Protein AF-A0A1V9HLE1-F1 (afdb_monomer)

Sequence (91 aa):
MTNFTIDD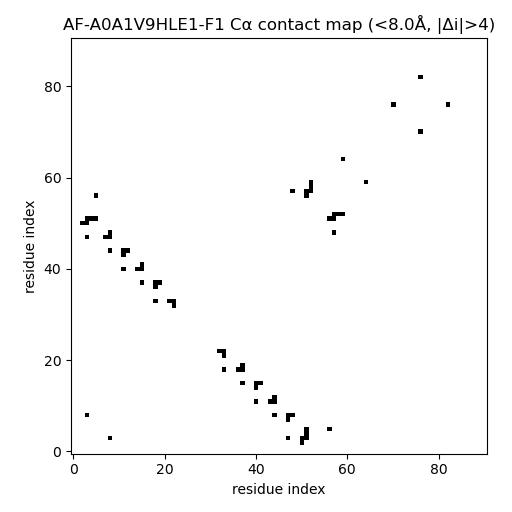HNQALQALTLLEARWENYDGNNPNKYWADIEAARAKLAVITKALKSSGLLPRTPEEERDALLDSTFPDARSKEIVREGLNNDA

pLDDT: mean 86.4, std 12.58, range [42.44, 97.25]

Organism: NCBI:txid1437878

Solvent-accessible surface area (backbone atoms only — not comparable to full-atom values): 5689 Å² total; per-residue (Å²): 131,87,85,71,50,73,64,57,45,52,51,33,49,51,53,34,53,53,45,50,52,52,52,74,70,55,87,70,97,54,96,58,78,52,50,66,61,42,53,52,32,50,54,52,35,52,54,42,52,52,52,31,35,73,72,65,78,33,86,67,54,75,67,56,48,52,50,52,49,50,48,70,75,42,74,82,67,53,93,92,61,85,84,76,86,75,78,88,76,79,131

Radius of gyration: 19.97 Å; Cα contacts (8 Å, |Δi|>4): 36; chains: 1; bounding box: 51×29×59 Å

Secondary structure (DSSP, 8-state):
-----HHHHHHHHHHHHHHHHHHHT--SS-TTTTHHHHHHHHHHHHHHHHHHHHTTSSPPPHHHHHHHHHHHH-TTPPTT-----------

Nearest PDB structures (foldseek):
  5i6r-assembly1_A-2  TM=6.052E-01  e=8.550E+00  Homo sapiens

Structure (mmCIF, N/CA/C/O backbone):
data_AF-A0A1V9HLE1-F1
#
_entry.id   AF-A0A1V9HLE1-F1
#
loop_
_atom_site.group_PDB
_atom_site.id
_atom_site.typ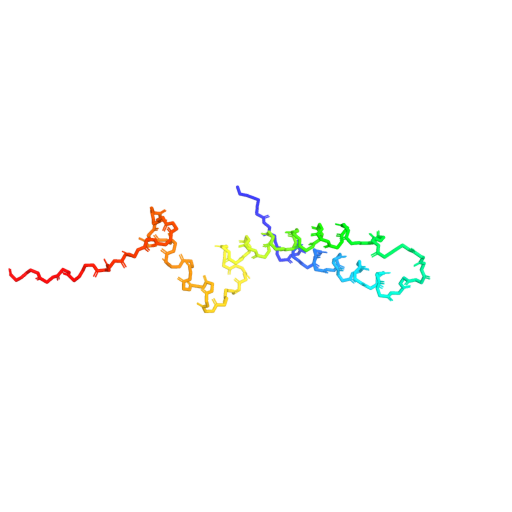e_symbol
_atom_site.label_atom_id
_atom_site.label_alt_id
_atom_site.label_comp_id
_atom_site.label_asym_id
_atom_site.label_entity_id
_atom_site.label_seq_id
_atom_site.pdbx_PDB_ins_code
_atom_site.Cartn_x
_atom_site.Cartn_y
_atom_site.Cartn_z
_atom_site.occupancy
_atom_site.B_iso_or_equiv
_atom_site.auth_seq_id
_atom_site.auth_comp_id
_atom_site.auth_asym_id
_atom_site.auth_atom_id
_atom_site.pdbx_PDB_model_num
ATOM 1 N N . MET A 1 1 ? -10.342 -14.923 5.762 1.00 50.88 1 MET A N 1
ATOM 2 C CA . MET A 1 1 ? -9.360 -13.820 5.728 1.00 50.88 1 MET A CA 1
ATOM 3 C C . MET A 1 1 ? -8.003 -14.428 5.444 1.00 50.88 1 MET A C 1
ATOM 5 O O . MET A 1 1 ? -7.653 -15.403 6.094 1.00 50.88 1 MET A O 1
ATOM 9 N N . THR A 1 2 ? -7.291 -13.938 4.434 1.00 61.44 2 THR A N 1
ATOM 10 C CA . THR A 1 2 ? -5.892 -14.315 4.205 1.00 61.44 2 THR A CA 1
ATOM 11 C C . THR A 1 2 ? -5.046 -13.677 5.302 1.00 61.44 2 THR A C 1
ATOM 13 O O . THR A 1 2 ? -4.959 -12.452 5.368 1.00 61.44 2 THR A O 1
ATOM 16 N N . ASN A 1 3 ? -4.471 -14.493 6.185 1.00 82.44 3 ASN A N 1
ATOM 17 C CA . ASN A 1 3 ? -3.514 -14.018 7.179 1.00 82.44 3 ASN A CA 1
ATOM 18 C C . ASN A 1 3 ? -2.200 -13.715 6.463 1.00 82.44 3 ASN A C 1
ATOM 20 O O . ASN A 1 3 ? -1.455 -14.633 6.133 1.00 82.44 3 ASN A O 1
ATOM 24 N N . PHE A 1 4 ? -1.952 -12.438 6.196 1.00 90.44 4 PHE A N 1
ATOM 25 C CA . PHE A 1 4 ? -0.653 -11.979 5.726 1.00 90.44 4 PHE A CA 1
ATOM 26 C C . PHE A 1 4 ? 0.302 -11.795 6.901 1.00 90.44 4 PHE A C 1
ATOM 28 O O . PHE A 1 4 ? -0.113 -11.500 8.023 1.00 90.44 4 PHE A O 1
ATOM 35 N N . THR A 1 5 ? 1.5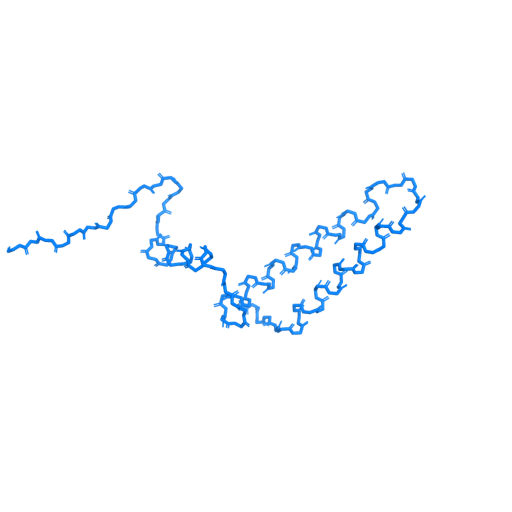88 -11.953 6.625 1.00 93.81 5 THR A N 1
ATOM 36 C CA . THR A 1 5 ? 2.678 -11.784 7.583 1.00 93.81 5 THR A CA 1
ATOM 37 C C . THR A 1 5 ? 3.495 -10.530 7.274 1.00 93.81 5 THR A C 1
ATOM 39 O O . THR A 1 5 ? 3.403 -9.947 6.192 1.00 93.81 5 THR A O 1
ATOM 42 N N . ILE A 1 6 ? 4.336 -10.113 8.224 1.00 93.00 6 ILE A N 1
ATOM 43 C CA . ILE A 1 6 ? 5.335 -9.059 7.981 1.00 93.00 6 ILE A CA 1
ATOM 44 C C . ILE A 1 6 ? 6.314 -9.476 6.871 1.00 93.00 6 ILE A C 1
ATOM 46 O O . ILE A 1 6 ? 6.770 -8.630 6.105 1.00 93.00 6 ILE A O 1
ATOM 50 N N . ASP A 1 7 ? 6.602 -10.772 6.740 1.00 94.56 7 ASP A N 1
ATOM 51 C CA . ASP A 1 7 ? 7.459 -11.279 5.670 1.00 94.56 7 ASP A CA 1
ATOM 52 C C . ASP A 1 7 ? 6.803 -11.106 4.292 1.00 94.56 7 ASP A C 1
ATOM 54 O O . ASP A 1 7 ? 7.433 -10.572 3.384 1.00 94.56 7 ASP A O 1
ATOM 58 N N . ASP A 1 8 ? 5.506 -11.410 4.160 1.00 93.31 8 ASP A N 1
ATOM 59 C CA . ASP A 1 8 ? 4.751 -11.162 2.920 1.00 93.31 8 ASP A CA 1
ATOM 60 C C . ASP A 1 8 ? 4.790 -9.682 2.510 1.00 93.31 8 ASP A C 1
ATOM 62 O O . ASP A 1 8 ? 4.909 -9.356 1.326 1.00 93.31 8 ASP A O 1
ATOM 66 N N . HIS A 1 9 ? 4.713 -8.775 3.489 1.00 94.50 9 HIS A N 1
ATOM 67 C CA . HIS A 1 9 ? 4.840 -7.338 3.255 1.00 94.50 9 HIS A CA 1
ATOM 68 C C . HIS A 1 9 ? 6.232 -6.965 2.747 1.00 94.50 9 HIS A C 1
ATOM 70 O O . HIS A 1 9 ? 6.356 -6.234 1.765 1.00 94.50 9 HIS A O 1
ATOM 76 N N . ASN A 1 10 ? 7.282 -7.495 3.376 1.00 94.88 10 ASN A N 1
ATOM 77 C CA . ASN A 1 10 ? 8.659 -7.242 2.964 1.00 94.88 10 ASN A CA 1
ATOM 78 C C . ASN A 1 10 ? 8.941 -7.792 1.562 1.00 94.88 10 ASN A C 1
ATOM 80 O O . ASN A 1 10 ? 9.548 -7.098 0.748 1.00 94.88 10 ASN A O 1
ATOM 84 N N . GLN A 1 11 ? 8.454 -8.994 1.246 1.00 96.06 11 GLN A N 1
ATOM 85 C CA . GLN A 1 11 ? 8.573 -9.578 -0.089 1.00 96.06 11 GLN A CA 1
ATOM 86 C C . GLN A 1 11 ? 7.835 -8.741 -1.144 1.00 96.06 11 GLN A C 1
ATOM 88 O O . GLN A 1 11 ? 8.367 -8.501 -2.229 1.00 96.06 11 GLN A O 1
ATOM 93 N N . ALA A 1 12 ? 6.623 -8.265 -0.839 1.00 94.38 12 ALA A N 1
ATOM 94 C CA . ALA A 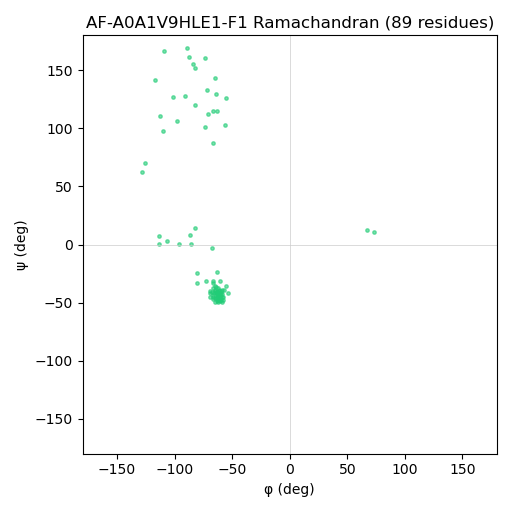1 12 ? 5.861 -7.408 -1.745 1.00 94.38 12 ALA A CA 1
ATOM 95 C C . ALA A 1 12 ? 6.551 -6.055 -1.981 1.00 94.38 12 ALA A C 1
ATOM 97 O O . ALA A 1 12 ? 6.606 -5.590 -3.120 1.00 94.38 12 ALA A O 1
ATOM 98 N N . LEU A 1 13 ? 7.124 -5.461 -0.931 1.00 95.75 13 LEU A N 1
ATOM 99 C CA . LEU A 1 13 ? 7.903 -4.230 -1.029 1.00 95.75 13 LEU A CA 1
ATOM 100 C C . LEU A 1 13 ? 9.151 -4.431 -1.900 1.00 95.75 13 LEU A C 1
ATOM 102 O O . LEU A 1 13 ? 9.373 -3.665 -2.832 1.00 95.75 13 LEU A O 1
ATOM 106 N N . GLN A 1 14 ? 9.921 -5.496 -1.657 1.00 97.25 14 GLN A N 1
ATOM 107 C CA . GLN A 1 14 ? 11.106 -5.826 -2.457 1.00 97.25 14 GLN A CA 1
ATOM 108 C C . GLN A 1 14 ? 10.765 -6.049 -3.935 1.00 97.25 14 GLN A C 1
ATOM 110 O O . GLN A 1 14 ? 11.490 -5.579 -4.813 1.00 97.25 14 GLN A O 1
ATOM 115 N N . ALA A 1 15 ? 9.658 -6.740 -4.223 1.00 95.00 15 ALA A N 1
ATOM 116 C CA . ALA A 1 15 ? 9.206 -6.971 -5.591 1.00 95.00 15 ALA A CA 1
ATOM 117 C C . ALA A 1 15 ? 8.864 -5.658 -6.314 1.00 95.00 15 ALA A C 1
ATOM 119 O O . ALA A 1 15 ? 9.266 -5.477 -7.465 1.00 95.00 15 ALA A O 1
ATOM 120 N N . LEU A 1 16 ? 8.171 -4.734 -5.635 1.00 96.31 16 LEU A N 1
ATOM 121 C CA . LEU A 1 16 ? 7.873 -3.406 -6.174 1.00 96.31 16 LEU A CA 1
ATOM 122 C C . LEU A 1 16 ? 9.161 -2.615 -6.438 1.00 96.31 16 LEU A C 1
ATOM 124 O O . LEU A 1 16 ? 9.354 -2.145 -7.555 1.00 96.31 16 LEU A O 1
ATOM 128 N N . THR A 1 17 ? 10.075 -2.548 -5.466 1.00 96.31 17 THR A N 1
ATOM 129 C CA . THR A 1 17 ? 11.356 -1.838 -5.616 1.00 96.31 17 THR A CA 1
ATOM 130 C C . THR A 1 17 ? 12.191 -2.390 -6.773 1.00 96.31 17 THR A C 1
ATOM 132 O O . THR A 1 17 ? 12.796 -1.628 -7.523 1.00 96.31 17 THR A O 1
ATOM 135 N N . LEU A 1 18 ? 12.211 -3.712 -6.972 1.00 95.69 18 LEU A N 1
ATOM 136 C CA . LEU A 1 18 ? 12.923 -4.324 -8.095 1.00 95.69 18 LEU A CA 1
ATOM 137 C C . LEU A 1 18 ? 12.314 -3.927 -9.449 1.00 95.69 18 LEU A C 1
ATOM 139 O O . LEU A 1 18 ? 13.049 -3.717 -10.414 1.00 95.69 18 LEU A O 1
ATOM 143 N N . LEU A 1 19 ? 10.984 -3.849 -9.539 1.00 94.38 19 LEU A N 1
ATOM 144 C CA . LEU A 1 19 ? 10.287 -3.422 -10.755 1.00 94.38 19 LEU A CA 1
ATOM 145 C C . LEU A 1 19 ? 10.500 -1.934 -11.041 1.00 94.38 19 LEU A C 1
ATOM 147 O O . LEU A 1 19 ? 10.770 -1.580 -12.186 1.00 94.38 19 LEU A O 1
ATOM 151 N N . GLU A 1 20 ? 10.447 -1.086 -10.015 1.00 93.81 20 GLU A N 1
ATOM 152 C CA . GLU A 1 20 ? 10.754 0.344 -10.126 1.00 93.81 20 GLU A CA 1
ATOM 153 C C . GLU A 1 20 ? 12.198 0.556 -10.596 1.00 93.81 20 GLU A C 1
ATOM 155 O O . GLU A 1 20 ? 12.421 1.261 -11.575 1.00 93.81 20 GLU A O 1
ATOM 160 N N . ALA A 1 21 ? 13.168 -0.160 -10.019 1.00 94.75 21 ALA A N 1
ATOM 161 C CA . ALA A 1 21 ? 14.557 -0.100 -10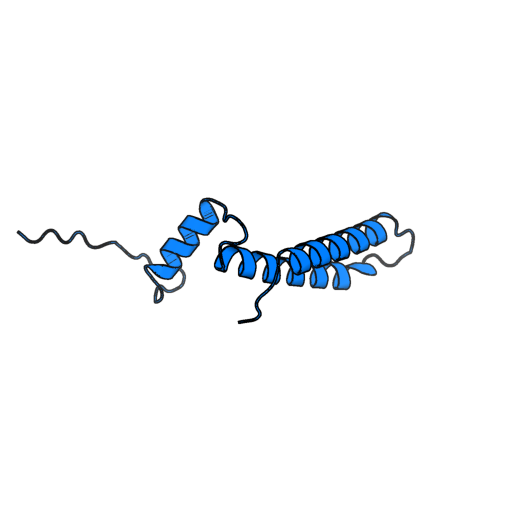.469 1.00 94.75 21 ALA A CA 1
ATOM 162 C C . ALA A 1 21 ? 14.717 -0.556 -11.932 1.00 94.75 21 ALA A C 1
ATOM 164 O O . ALA A 1 21 ? 15.481 0.035 -12.694 1.00 94.75 21 ALA A O 1
ATOM 165 N N . ARG A 1 22 ? 13.996 -1.599 -12.365 1.00 92.12 22 ARG A N 1
ATOM 166 C CA . ARG A 1 22 ? 14.003 -2.033 -13.776 1.00 92.12 22 ARG A CA 1
ATOM 167 C C . ARG A 1 22 ? 13.399 -0.991 -14.707 1.00 92.12 22 ARG A C 1
ATOM 169 O O . ARG A 1 22 ? 13.856 -0.880 -15.840 1.00 92.12 22 ARG A O 1
ATOM 176 N N . TRP A 1 23 ? 12.378 -0.278 -14.245 1.00 92.19 23 TRP A N 1
ATOM 177 C CA . TRP A 1 23 ? 11.744 0.812 -14.972 1.00 92.19 23 TRP A CA 1
ATOM 178 C C . TRP A 1 23 ? 12.658 2.030 -15.099 1.00 92.19 23 TRP A C 1
ATOM 180 O O . TRP A 1 23 ? 12.825 2.535 -16.202 1.00 92.19 23 TRP A O 1
ATOM 190 N N . GLU A 1 24 ? 13.325 2.438 -14.022 1.00 91.06 24 GLU A N 1
ATOM 191 C CA . GLU A 1 24 ? 14.278 3.555 -14.036 1.00 91.06 24 GLU A CA 1
ATOM 192 C C . GLU A 1 24 ? 15.497 3.293 -14.928 1.00 91.06 24 GLU A C 1
ATOM 194 O O . GLU A 1 24 ? 15.980 4.197 -15.603 1.00 91.06 24 GLU A O 1
ATOM 199 N N . ASN A 1 25 ? 15.977 2.047 -14.966 1.00 91.31 25 ASN A N 1
ATOM 200 C CA . ASN A 1 25 ? 17.105 1.642 -15.809 1.00 91.31 25 ASN A CA 1
ATOM 201 C C . ASN A 1 25 ? 16.684 1.236 -17.233 1.00 91.31 25 ASN A C 1
ATOM 203 O O . ASN A 1 25 ? 17.494 0.682 -17.978 1.00 91.31 25 ASN A O 1
ATOM 207 N N . TYR A 1 26 ? 15.421 1.440 -17.614 1.00 90.19 26 TYR A N 1
ATOM 208 C CA . TYR A 1 26 ? 14.934 1.034 -18.925 1.00 90.19 26 TYR A CA 1
ATOM 209 C C . TYR A 1 26 ? 15.282 2.065 -20.003 1.00 90.19 26 TYR A C 1
ATOM 211 O O . TYR A 1 26 ? 14.830 3.204 -19.964 1.00 90.19 26 TYR A O 1
ATOM 219 N N . ASP A 1 27 ? 16.036 1.631 -21.010 1.00 88.31 27 ASP A N 1
ATOM 220 C CA . ASP A 1 27 ? 16.525 2.447 -22.127 1.00 88.31 27 ASP A CA 1
ATOM 221 C C . ASP A 1 27 ? 15.796 2.175 -23.458 1.00 88.31 27 ASP A C 1
ATOM 223 O O . ASP A 1 27 ? 16.148 2.724 -24.503 1.00 88.31 27 ASP A O 1
ATOM 227 N N . GLY A 1 28 ? 14.781 1.308 -23.447 1.00 89.31 28 GLY A N 1
ATOM 228 C CA . GLY A 1 28 ? 14.063 0.914 -24.655 1.00 89.31 28 GLY A CA 1
ATOM 229 C C . GLY A 1 28 ? 12.861 1.804 -24.991 1.00 89.31 28 GLY A C 1
ATOM 230 O O . GLY A 1 28 ? 12.371 2.592 -24.192 1.00 89.31 28 GLY A O 1
ATOM 231 N N . ASN A 1 29 ? 12.322 1.625 -26.197 1.00 89.75 29 ASN A N 1
ATOM 232 C CA . ASN A 1 29 ? 11.296 2.505 -26.772 1.00 89.75 29 ASN A CA 1
ATOM 233 C C . ASN A 1 29 ? 9.844 2.220 -26.312 1.00 89.75 29 ASN A C 1
ATOM 235 O O . ASN A 1 29 ? 8.896 2.661 -26.956 1.00 89.75 29 ASN A O 1
ATOM 239 N N . ASN A 1 30 ? 9.630 1.428 -25.252 1.00 87.25 30 ASN A N 1
ATOM 240 C CA . ASN A 1 30 ? 8.283 1.122 -24.751 1.00 87.25 30 ASN A CA 1
ATOM 241 C C . ASN A 1 30 ? 8.007 1.794 -23.390 1.00 87.25 30 ASN A C 1
ATOM 243 O O . ASN A 1 30 ? 8.313 1.200 -22.352 1.00 87.25 30 ASN A O 1
ATOM 247 N N . PRO A 1 31 ? 7.335 2.958 -23.361 1.00 79.12 31 PRO A N 1
ATOM 248 C CA . PRO A 1 31 ? 7.035 3.674 -22.121 1.00 79.12 31 PRO A CA 1
ATOM 249 C C . PRO A 1 31 ? 6.038 2.948 -21.200 1.00 79.12 31 PRO A C 1
ATOM 251 O O . PRO A 1 31 ? 5.758 3.420 -20.111 1.00 79.12 31 PRO A O 1
ATOM 254 N N . ASN A 1 32 ? 5.489 1.802 -21.602 1.00 87.38 32 ASN A N 1
ATOM 255 C CA . ASN A 1 32 ? 4.560 1.029 -20.777 1.00 87.38 32 ASN A CA 1
ATOM 256 C C . ASN A 1 32 ? 5.133 -0.326 -20.348 1.00 87.38 32 ASN A C 1
ATOM 258 O O . ASN A 1 32 ? 4.407 -1.135 -19.775 1.00 87.38 32 ASN A O 1
ATOM 262 N N . LYS A 1 33 ? 6.417 -0.606 -20.625 1.00 90.38 33 LYS A N 1
ATOM 263 C CA . LYS A 1 33 ? 6.991 -1.957 -20.501 1.00 90.38 33 LYS A CA 1
ATOM 264 C C . LYS A 1 33 ? 6.789 -2.604 -19.130 1.00 90.38 33 LYS A C 1
ATOM 266 O O . LYS A 1 33 ? 6.502 -3.794 -19.085 1.00 90.38 33 LYS A O 1
ATOM 271 N N . TYR A 1 34 ? 6.948 -1.838 -18.053 1.00 91.31 34 TYR A N 1
ATOM 272 C CA . TYR A 1 34 ? 6.812 -2.336 -16.678 1.00 91.31 34 TYR A CA 1
ATOM 273 C C . TYR A 1 34 ? 5.612 -1.741 -15.939 1.00 91.31 34 TYR A C 1
ATOM 275 O O . TYR A 1 34 ? 5.386 -2.075 -14.782 1.00 91.31 34 TYR A O 1
ATOM 283 N N . TRP A 1 35 ? 4.829 -0.877 -16.592 1.00 90.81 35 TRP A N 1
ATOM 284 C CA . TRP A 1 35 ? 3.745 -0.142 -15.940 1.00 90.81 35 TRP A CA 1
ATOM 285 C C . TRP A 1 35 ? 2.707 -1.083 -15.323 1.00 90.81 35 TRP A C 1
ATOM 287 O O . TRP A 1 35 ? 2.390 -0.972 -14.144 1.00 90.81 35 TRP A O 1
ATOM 297 N N . ALA A 1 36 ? 2.228 -2.062 -16.095 1.00 93.88 36 ALA A N 1
ATOM 298 C CA . ALA A 1 36 ? 1.238 -3.024 -15.615 1.00 93.88 36 ALA A CA 1
ATOM 299 C C . ALA A 1 36 ? 1.751 -3.853 -14.422 1.00 93.88 36 ALA A C 1
ATOM 301 O O . ALA A 1 36 ? 1.010 -4.078 -13.466 1.00 93.88 36 ALA A O 1
ATOM 302 N N . ASP A 1 37 ? 3.022 -4.259 -14.456 1.00 93.94 37 ASP A N 1
ATOM 303 C CA . ASP A 1 37 ? 3.638 -5.040 -13.381 1.00 93.94 37 ASP A CA 1
ATOM 304 C C . ASP A 1 37 ? 3.825 -4.201 -12.110 1.00 93.94 37 ASP A C 1
ATOM 306 O O . ASP A 1 37 ? 3.568 -4.683 -11.006 1.00 93.94 37 ASP A O 1
ATOM 310 N N . ILE A 1 38 ? 4.228 -2.933 -12.258 1.00 94.94 38 ILE A N 1
ATOM 311 C CA . ILE A 1 38 ? 4.345 -1.977 -11.150 1.00 94.94 38 ILE A CA 1
ATOM 312 C C . ILE A 1 38 ? 2.980 -1.763 -10.500 1.00 94.94 38 ILE A C 1
ATOM 314 O O . ILE A 1 38 ? 2.864 -1.882 -9.282 1.00 94.94 38 ILE A O 1
ATOM 318 N N . GLU A 1 39 ? 1.934 -1.518 -11.288 1.00 95.88 39 GLU A N 1
ATOM 319 C CA . GLU A 1 39 ? 0.583 -1.310 -10.758 1.00 95.88 39 GLU A CA 1
ATOM 320 C C . GLU A 1 39 ? 0.049 -2.556 -10.041 1.00 95.88 39 GLU A C 1
ATOM 322 O O . GLU A 1 39 ? -0.512 -2.459 -8.945 1.00 95.88 39 GLU A O 1
ATOM 327 N N . ALA A 1 40 ? 0.295 -3.749 -10.588 1.00 95.31 40 ALA A N 1
ATOM 328 C CA . ALA A 1 40 ? -0.055 -5.000 -9.924 1.00 95.31 40 ALA A CA 1
ATOM 329 C C . ALA A 1 40 ? 0.703 -5.182 -8.595 1.00 95.31 40 ALA A C 1
ATOM 331 O O . ALA A 1 40 ? 0.110 -5.585 -7.587 1.00 95.31 40 ALA A O 1
ATOM 332 N N . ALA A 1 41 ? 1.999 -4.853 -8.560 1.00 95.06 41 ALA A N 1
ATOM 333 C CA . ALA A 1 41 ? 2.812 -4.922 -7.349 1.00 95.06 41 ALA A CA 1
ATOM 334 C C . ALA A 1 41 ? 2.354 -3.909 -6.286 1.00 95.06 41 ALA A C 1
ATOM 336 O O . ALA A 1 41 ? 2.220 -4.275 -5.115 1.00 95.06 41 ALA A O 1
ATOM 337 N N . ARG A 1 42 ? 2.025 -2.672 -6.687 1.00 96.50 42 ARG A N 1
ATOM 338 C CA . ARG A 1 42 ? 1.446 -1.647 -5.802 1.00 96.50 42 ARG A CA 1
ATOM 339 C C . ARG A 1 42 ? 0.124 -2.108 -5.202 1.00 96.50 42 ARG A C 1
ATOM 341 O O . ARG A 1 42 ? -0.054 -2.027 -3.987 1.00 96.50 42 ARG A O 1
ATOM 348 N N . ALA A 1 43 ? -0.781 -2.637 -6.027 1.00 95.88 43 ALA A N 1
ATOM 349 C CA . ALA A 1 43 ? -2.071 -3.142 -5.565 1.00 95.88 43 ALA A CA 1
ATOM 350 C C . ALA A 1 43 ? -1.900 -4.287 -4.553 1.00 95.88 43 ALA A C 1
ATOM 352 O O . ALA A 1 43 ? -2.559 -4.305 -3.511 1.00 95.88 43 ALA A O 1
ATOM 353 N N . LYS A 1 44 ? -0.970 -5.215 -4.817 1.00 95.38 44 LYS A N 1
ATOM 354 C CA . LYS A 1 44 ? -0.657 -6.314 -3.896 1.00 95.38 44 LYS A CA 1
ATOM 355 C C . LYS A 1 44 ? -0.116 -5.801 -2.560 1.00 95.38 44 LYS A C 1
ATOM 357 O O . LYS A 1 44 ? -0.604 -6.231 -1.515 1.00 95.38 44 LYS A O 1
ATOM 362 N N . LEU A 1 45 ? 0.852 -4.882 -2.587 1.00 95.56 45 LEU A N 1
ATOM 363 C CA . LEU A 1 45 ? 1.405 -4.279 -1.374 1.00 95.56 45 LEU A CA 1
ATOM 364 C C . LEU A 1 45 ? 0.301 -3.587 -0.564 1.00 95.56 45 LEU A C 1
ATOM 366 O O . LEU A 1 45 ? 0.176 -3.843 0.628 1.00 95.56 45 LEU A O 1
ATOM 370 N N . ALA A 1 46 ? -0.569 -2.812 -1.218 1.00 93.75 46 ALA A N 1
ATOM 371 C CA . ALA A 1 46 ? -1.678 -2.122 -0.561 1.00 93.75 46 ALA A CA 1
ATOM 372 C C . ALA A 1 46 ? -2.641 -3.082 0.162 1.00 93.75 46 ALA A C 1
ATOM 374 O O . ALA A 1 46 ? -3.041 -2.816 1.298 1.00 93.75 46 ALA A O 1
ATOM 375 N N . VAL A 1 47 ? -2.990 -4.218 -0.455 1.00 94.25 47 VAL A N 1
ATOM 376 C CA . VAL A 1 47 ? -3.846 -5.243 0.173 1.00 94.25 47 VAL A CA 1
ATOM 377 C C . VAL A 1 47 ? -3.181 -5.837 1.416 1.00 94.25 47 VAL A C 1
ATOM 379 O O . VAL A 1 47 ? -3.828 -5.952 2.459 1.00 94.25 47 VAL A O 1
ATOM 382 N N . ILE A 1 48 ? -1.892 -6.174 1.325 1.00 94.12 48 ILE A N 1
ATOM 383 C CA . ILE A 1 48 ? -1.124 -6.745 2.440 1.00 94.12 48 ILE A CA 1
ATOM 384 C C . ILE A 1 48 ? -1.007 -5.732 3.581 1.00 94.12 48 ILE A C 1
ATOM 386 O O . ILE A 1 48 ? -1.343 -6.048 4.721 1.00 94.12 48 ILE A O 1
ATOM 390 N N . THR A 1 49 ? -0.601 -4.496 3.282 1.00 93.69 49 THR A N 1
ATOM 391 C CA . THR A 1 49 ? -0.484 -3.419 4.271 1.00 93.69 49 THR A CA 1
ATOM 392 C C . THR A 1 49 ? -1.818 -3.169 4.970 1.00 93.69 49 THR A C 1
ATOM 394 O O . THR A 1 49 ? -1.856 -3.096 6.197 1.00 93.69 49 THR A O 1
ATOM 397 N N . LYS A 1 50 ? -2.929 -3.101 4.223 1.00 91.44 50 LYS A N 1
ATOM 398 C CA . LYS A 1 50 ? -4.268 -2.922 4.804 1.00 91.44 50 LYS A CA 1
ATOM 399 C C . LYS A 1 50 ? -4.630 -4.065 5.753 1.00 91.44 50 LYS A C 1
ATOM 401 O O . LYS A 1 50 ? -5.124 -3.809 6.850 1.00 91.44 50 LYS A O 1
ATOM 406 N N . ALA A 1 51 ? -4.371 -5.309 5.356 1.00 91.12 51 ALA A N 1
ATOM 407 C CA . ALA A 1 51 ? -4.644 -6.471 6.192 1.00 91.12 51 ALA A CA 1
ATOM 408 C C . ALA A 1 51 ? -3.815 -6.450 7.487 1.00 91.12 51 ALA A C 1
ATOM 410 O O . ALA A 1 51 ? -4.374 -6.623 8.568 1.00 91.12 51 ALA A O 1
ATOM 411 N N . LEU A 1 52 ? -2.519 -6.142 7.400 1.00 91.19 52 LEU A N 1
ATOM 412 C CA . LEU A 1 52 ? -1.635 -6.057 8.566 1.00 91.19 52 LEU A CA 1
ATOM 413 C C . LEU A 1 52 ? -1.995 -4.903 9.510 1.00 91.19 52 LEU A C 1
ATOM 415 O O . LEU A 1 52 ? -1.938 -5.063 10.729 1.00 91.19 52 LEU A O 1
ATOM 419 N N . LYS A 1 53 ? -2.412 -3.752 8.970 1.00 91.00 53 LYS A N 1
ATOM 420 C CA . LYS A 1 53 ? -2.961 -2.646 9.770 1.00 91.00 53 LYS A CA 1
ATOM 421 C C . LYS A 1 53 ? -4.255 -3.056 10.466 1.00 91.00 53 LYS A C 1
ATOM 423 O O . LYS A 1 53 ? -4.462 -2.741 11.634 1.00 91.00 53 LYS A O 1
ATOM 428 N N . SER A 1 54 ? -5.119 -3.803 9.775 1.00 87.50 54 SER A N 1
ATOM 429 C CA . SER A 1 54 ? -6.366 -4.304 10.361 1.00 87.50 54 SER A CA 1
ATOM 430 C C . SER A 1 54 ? -6.152 -5.323 11.477 1.00 87.50 54 SER A C 1
ATOM 432 O O . SER A 1 54 ? -6.923 -5.332 12.432 1.00 87.50 54 SER A O 1
ATOM 434 N N . SER A 1 55 ? -5.081 -6.117 11.399 1.00 87.56 55 SER A N 1
ATOM 435 C CA . SER A 1 55 ? -4.693 -7.071 12.439 1.00 87.56 55 SER A CA 1
ATOM 436 C C . SER A 1 55 ? -3.825 -6.459 13.546 1.00 87.56 55 SER A C 1
ATOM 438 O O . SER A 1 55 ? -3.399 -7.186 14.438 1.00 87.56 55 SER A O 1
ATOM 440 N N . GLY A 1 56 ? -3.512 -5.158 13.481 1.00 87.69 56 GLY A N 1
ATOM 441 C CA . GLY A 1 56 ? -2.662 -4.461 14.454 1.00 87.69 56 GLY A CA 1
ATOM 442 C C . GLY A 1 56 ? -1.166 -4.794 14.370 1.00 87.69 56 GLY A C 1
ATOM 443 O O . GLY A 1 56 ? -0.413 -4.419 15.262 1.00 87.69 56 GLY A O 1
ATOM 444 N N . LEU A 1 57 ? -0.720 -5.489 13.316 1.00 90.06 57 LEU A N 1
ATOM 445 C CA . LEU A 1 57 ? 0.697 -5.818 13.095 1.00 90.06 57 LEU A CA 1
ATOM 446 C C . LEU A 1 57 ? 1.482 -4.651 12.487 1.00 90.06 57 LEU A C 1
ATOM 448 O O . LEU A 1 57 ? 2.698 -4.578 12.648 1.00 90.06 57 LEU A O 1
ATOM 452 N N . LEU A 1 58 ? 0.792 -3.746 11.792 1.00 89.56 58 LEU A N 1
ATOM 453 C CA . 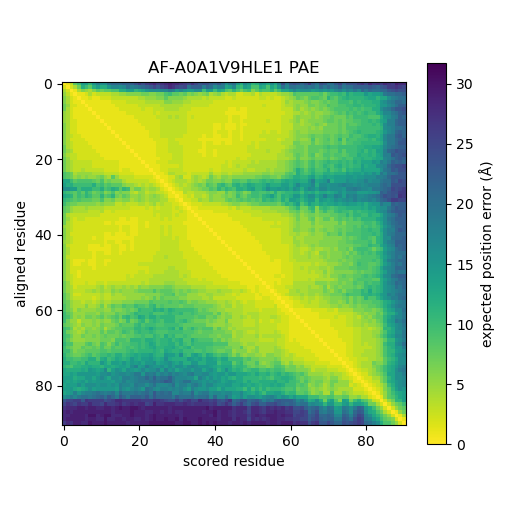LEU A 1 58 ? 1.331 -2.458 11.372 1.00 89.56 58 LEU A CA 1
ATOM 454 C C . LEU A 1 58 ? 0.547 -1.327 12.042 1.00 89.56 58 LEU A C 1
ATOM 456 O O . LEU A 1 58 ? -0.680 -1.424 12.140 1.00 89.56 58 LEU A O 1
ATOM 460 N N . PRO A 1 59 ? 1.222 -0.244 12.462 1.00 88.38 59 PRO A N 1
ATOM 461 C CA . PRO A 1 59 ? 0.534 0.932 12.965 1.00 88.38 59 PRO A CA 1
ATOM 462 C C . PRO A 1 59 ? -0.283 1.580 11.843 1.00 88.38 59 PRO A C 1
ATOM 464 O O . PRO A 1 59 ? 0.127 1.617 10.676 1.00 88.38 59 PRO A O 1
ATOM 467 N N . ARG A 1 60 ? -1.452 2.096 12.212 1.00 87.62 60 ARG A N 1
ATOM 468 C CA . ARG A 1 60 ? -2.239 2.993 11.368 1.00 87.62 60 ARG A CA 1
ATOM 469 C C . ARG A 1 60 ? -1.729 4.424 11.537 1.00 87.62 60 ARG A C 1
ATOM 471 O O . ARG A 1 60 ? -1.126 4.753 12.557 1.00 87.62 60 ARG A O 1
ATOM 478 N N . THR A 1 61 ? -1.945 5.272 10.536 1.00 89.25 61 THR A N 1
ATOM 479 C CA . THR A 1 61 ? -1.804 6.721 10.734 1.00 89.25 61 THR A CA 1
ATOM 480 C C . THR A 1 61 ? -2.989 7.252 11.553 1.00 89.25 61 THR A C 1
ATOM 482 O O . THR A 1 61 ? -4.032 6.594 11.593 1.00 89.25 61 THR A O 1
ATOM 485 N N . PRO A 1 62 ? -2.886 8.439 12.179 1.00 85.19 62 PRO A N 1
ATOM 486 C CA . PRO A 1 62 ? -4.005 9.031 12.916 1.00 85.19 62 PRO A CA 1
ATOM 487 C C . PRO A 1 62 ? -5.282 9.180 12.075 1.00 85.19 62 PRO A C 1
ATOM 489 O O . PRO A 1 62 ? -6.390 8.992 12.575 1.00 85.19 62 PRO A O 1
ATOM 492 N N . GLU A 1 63 ? -5.143 9.483 10.783 1.00 86.94 63 GLU A N 1
ATOM 493 C CA . GLU A 1 63 ? -6.264 9.578 9.846 1.00 86.94 63 GLU A CA 1
ATOM 494 C C . GLU A 1 63 ? -6.912 8.210 9.619 1.00 86.94 63 GLU A C 1
ATOM 496 O O . GLU A 1 63 ? -8.130 8.090 9.684 1.00 86.94 63 GLU A O 1
ATOM 501 N N . GLU A 1 64 ? -6.107 7.166 9.414 1.00 86.31 64 GLU A N 1
ATOM 502 C CA . GLU A 1 64 ? -6.601 5.799 9.232 1.00 86.31 64 GLU A CA 1
ATOM 503 C C . GLU A 1 64 ? -7.257 5.238 10.501 1.00 86.31 64 GLU A C 1
ATOM 505 O O . GLU A 1 64 ? -8.193 4.445 10.407 1.00 86.31 64 GLU A O 1
ATOM 510 N N . GLU A 1 65 ? -6.773 5.616 11.687 1.00 87.44 65 GLU A N 1
ATOM 511 C CA . GLU A 1 65 ? -7.418 5.276 12.960 1.00 87.44 65 GLU A CA 1
ATOM 512 C C . GLU A 1 65 ? -8.768 5.971 13.101 1.00 87.44 65 GLU A C 1
ATOM 514 O O . GLU A 1 65 ? -9.760 5.315 13.423 1.00 87.44 65 GLU A O 1
ATOM 519 N N . ARG A 1 66 ? -8.823 7.278 12.812 1.00 88.19 66 ARG A N 1
ATOM 520 C CA . ARG A 1 66 ? -10.068 8.051 12.818 1.00 88.19 66 ARG A CA 1
ATOM 521 C C . ARG A 1 66 ? -11.085 7.458 11.847 1.00 88.19 66 ARG A C 1
ATOM 523 O O . ARG A 1 66 ? -12.236 7.264 12.222 1.00 88.19 66 ARG A O 1
ATOM 530 N N . ASP A 1 67 ? -10.671 7.165 10.622 1.00 87.31 67 ASP A N 1
ATOM 531 C CA . ASP A 1 67 ? -11.565 6.646 9.589 1.00 87.31 67 ASP A CA 1
ATOM 532 C C . ASP A 1 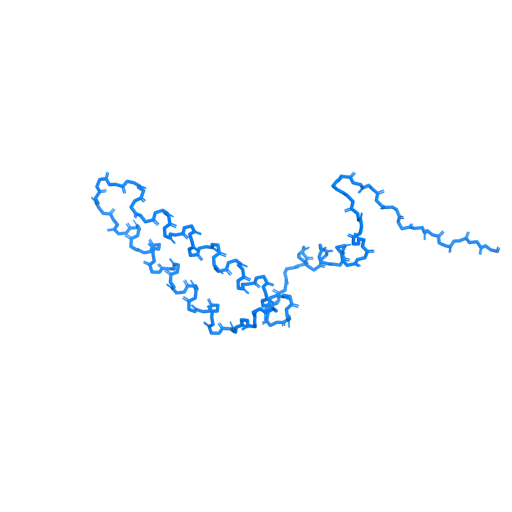67 ? -12.051 5.231 9.951 1.00 87.31 67 ASP A C 1
ATOM 534 O O . ASP A 1 67 ? -13.243 4.953 9.867 1.00 87.31 67 ASP A O 1
ATOM 538 N N . ALA A 1 68 ? -11.174 4.368 10.480 1.00 85.81 68 ALA A N 1
ATOM 539 C CA . ALA A 1 68 ? -11.576 3.052 10.981 1.00 85.81 68 ALA A CA 1
ATOM 540 C C . ALA A 1 68 ? -12.563 3.141 12.161 1.00 85.81 68 ALA A C 1
ATOM 542 O O . ALA A 1 68 ? -13.488 2.332 12.252 1.00 85.81 68 ALA A O 1
ATOM 543 N N . LEU A 1 69 ? -12.386 4.120 13.057 1.00 87.50 69 LEU A N 1
ATOM 544 C CA . LEU A 1 69 ? -13.323 4.376 14.149 1.00 87.50 69 LEU A CA 1
ATOM 545 C C . LEU A 1 69 ? -14.690 4.812 13.607 1.00 87.50 69 LEU A C 1
ATOM 547 O O . LEU A 1 69 ? -15.706 4.269 14.043 1.00 87.50 69 LEU A O 1
ATOM 551 N N . LEU A 1 70 ? -14.717 5.737 12.644 1.00 87.56 70 LEU A N 1
ATOM 552 C CA . LEU A 1 70 ? -15.946 6.202 11.999 1.00 87.56 70 LEU A CA 1
ATOM 553 C C . LEU A 1 70 ? -16.681 5.055 11.297 1.00 87.56 70 LEU A C 1
ATOM 555 O O . LEU A 1 70 ? -17.867 4.865 11.556 1.00 87.56 70 LEU A O 1
ATOM 559 N N . ASP A 1 71 ? -15.974 4.248 10.503 1.00 87.25 71 ASP A N 1
ATOM 560 C CA . ASP A 1 71 ? -16.539 3.081 9.814 1.00 87.25 71 ASP A CA 1
ATOM 561 C C . ASP A 1 71 ? -17.128 2.063 10.805 1.00 87.25 71 ASP A C 1
ATOM 563 O O . ASP A 1 71 ? -18.189 1.490 10.562 1.00 87.25 71 ASP A O 1
ATOM 567 N N . SER A 1 72 ? -16.460 1.841 11.946 1.00 86.31 72 SER A N 1
ATOM 568 C CA . SER A 1 72 ? -16.950 0.918 12.981 1.00 86.31 72 SER A CA 1
ATOM 569 C C . SER A 1 72 ? -18.145 1.462 13.769 1.00 86.31 72 SER A C 1
ATOM 571 O O . SER A 1 72 ? -18.999 0.688 14.198 1.00 86.31 72 SER A O 1
ATOM 573 N N . THR A 1 73 ? -18.210 2.783 13.952 1.00 89.44 73 THR A N 1
ATOM 574 C CA . THR A 1 73 ? -19.273 3.459 14.710 1.00 89.44 73 THR A CA 1
ATOM 575 C C . THR A 1 73 ? -20.530 3.629 13.859 1.00 89.44 73 THR A C 1
ATOM 577 O O . THR A 1 73 ? -21.643 3.550 14.374 1.00 89.44 73 THR A O 1
ATOM 580 N N . PHE A 1 74 ? -20.362 3.820 12.548 1.00 89.44 74 PHE A N 1
ATOM 581 C CA . PHE A 1 74 ? -21.448 4.078 11.607 1.00 89.44 74 PHE A CA 1
ATOM 582 C C . PHE A 1 74 ? -21.403 3.119 10.401 1.00 89.44 74 PHE A C 1
ATOM 584 O O . PHE A 1 74 ? -21.274 3.571 9.263 1.00 89.44 74 PHE A O 1
ATOM 591 N N . PRO A 1 75 ? -21.545 1.796 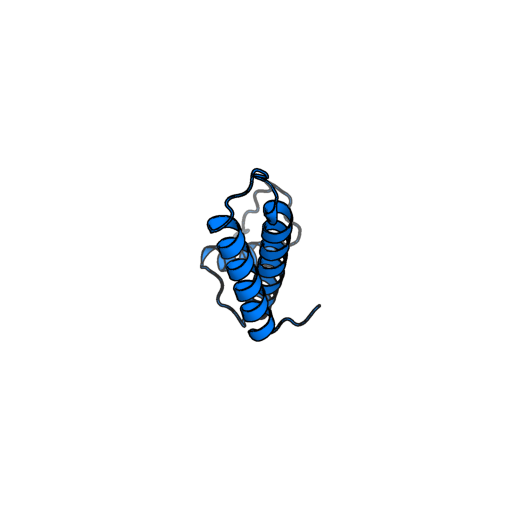10.614 1.00 87.19 75 PRO A N 1
ATOM 592 C CA . PRO A 1 75 ? -21.396 0.793 9.553 1.00 87.19 75 PRO A CA 1
ATOM 593 C C . PRO A 1 75 ? -22.435 0.921 8.427 1.00 87.19 75 PRO A C 1
ATOM 595 O O . PRO A 1 75 ? -22.185 0.486 7.304 1.00 87.19 75 PRO A O 1
ATOM 598 N N . ASP A 1 76 ? -23.586 1.531 8.720 1.00 88.88 76 ASP A N 1
ATOM 599 C CA . ASP A 1 76 ? -24.683 1.735 7.771 1.00 88.88 76 ASP A CA 1
ATOM 600 C C . ASP A 1 76 ? -24.665 3.123 7.102 1.00 88.88 76 ASP A C 1
ATOM 602 O O . ASP A 1 76 ? -25.547 3.422 6.288 1.00 88.88 76 ASP A O 1
ATOM 606 N N . ALA A 1 77 ? -23.684 3.980 7.427 1.00 86.25 77 ALA A N 1
ATOM 607 C CA . ALA A 1 77 ? -23.597 5.325 6.867 1.00 86.25 77 ALA A CA 1
ATOM 608 C C . ALA A 1 77 ? -23.368 5.287 5.352 1.00 86.25 77 ALA A C 1
ATOM 610 O O . ALA A 1 77 ? -22.465 4.629 4.830 1.00 86.25 77 ALA A O 1
ATOM 611 N N . ARG A 1 78 ? -24.190 6.039 4.621 1.00 84.69 78 ARG A N 1
ATOM 612 C CA . ARG A 1 78 ? -24.104 6.155 3.164 1.00 84.69 78 ARG A CA 1
ATOM 613 C C . ARG A 1 78 ? -23.146 7.268 2.756 1.00 84.69 78 ARG A C 1
ATOM 615 O O . ARG A 1 78 ? -22.853 8.200 3.501 1.00 84.69 78 ARG A O 1
ATOM 622 N N . SER A 1 79 ? -22.689 7.213 1.506 1.00 83.31 79 SER A N 1
ATOM 623 C CA . SER A 1 79 ? -21.849 8.274 0.942 1.00 83.31 79 SER A CA 1
ATOM 624 C C . SER A 1 79 ? -22.535 9.641 1.067 1.00 83.31 79 SER A C 1
ATOM 626 O O . SER A 1 79 ? -23.661 9.815 0.599 1.00 83.31 79 SER A O 1
ATOM 628 N N . LYS A 1 80 ? -21.824 10.610 1.664 1.00 80.62 80 LYS A N 1
ATOM 629 C CA . LYS A 1 80 ? -22.280 11.989 1.948 1.00 80.62 80 LYS A CA 1
ATOM 630 C C . LYS A 1 80 ? -23.398 12.107 2.991 1.00 80.62 80 LYS A C 1
ATOM 632 O O . LYS A 1 80 ? -23.989 13.179 3.120 1.00 80.62 80 LYS A O 1
ATOM 637 N N . GLU A 1 81 ? -23.685 11.046 3.734 1.00 82.00 81 GLU A N 1
ATOM 638 C CA . GLU A 1 81 ? -24.592 11.117 4.872 1.00 82.00 81 GLU A CA 1
ATOM 639 C C . GLU A 1 81 ? -23.933 11.870 6.035 1.00 82.00 8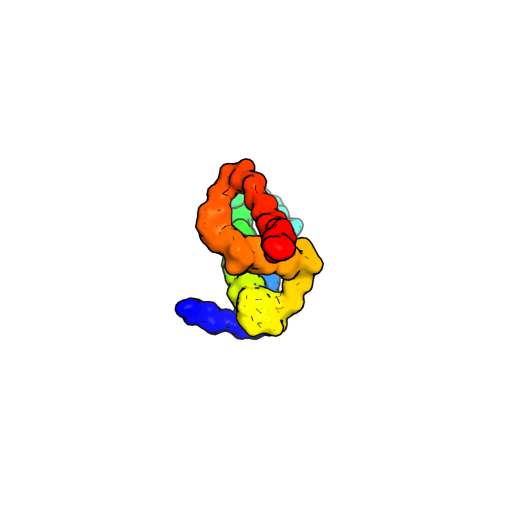1 GLU A C 1
ATOM 641 O O . GLU A 1 81 ? -22.775 11.630 6.375 1.00 82.00 81 GLU A O 1
ATOM 646 N N . ILE A 1 82 ? -24.665 12.812 6.633 1.00 81.00 82 ILE A N 1
ATOM 647 C CA . ILE A 1 82 ? -24.221 13.533 7.829 1.00 81.00 82 ILE A CA 1
ATOM 648 C C . ILE A 1 82 ? -24.864 12.850 9.029 1.00 81.00 82 ILE A C 1
ATOM 650 O O . ILE A 1 82 ? -26.058 13.032 9.273 1.00 81.00 82 ILE A O 1
ATOM 654 N N . VAL A 1 83 ? -24.070 12.103 9.792 1.00 75.56 83 VAL A N 1
ATOM 655 C CA . VAL A 1 83 ? -24.517 11.515 11.055 1.00 75.56 83 VAL A CA 1
ATOM 656 C C . VAL A 1 83 ? -24.215 12.492 12.190 1.00 75.56 83 VAL A C 1
ATOM 658 O O . VAL A 1 83 ? -23.096 12.989 12.310 1.00 75.56 83 VAL A O 1
ATOM 661 N N . ARG A 1 84 ? -25.221 12.811 13.011 1.00 75.94 84 ARG A N 1
ATOM 662 C CA . ARG A 1 84 ? -25.027 13.556 14.263 1.00 75.94 84 ARG A CA 1
ATOM 663 C C . ARG A 1 84 ? -25.054 12.564 15.411 1.00 75.94 84 ARG A C 1
ATOM 665 O O . ARG A 1 84 ? -26.022 11.819 15.540 1.00 75.94 84 ARG A O 1
ATOM 672 N N . GLU A 1 85 ? -24.024 12.588 16.246 1.00 65.00 85 GLU A N 1
ATOM 673 C CA . GLU A 1 85 ? -24.068 11.920 17.541 1.00 65.00 85 GLU A CA 1
ATOM 674 C C . GLU A 1 85 ? -25.168 12.591 18.376 1.00 65.00 85 GLU A C 1
ATOM 676 O O . GLU A 1 85 ? -25.124 13.793 18.648 1.00 65.00 85 GLU A O 1
ATOM 681 N N . GLY A 1 86 ? -26.222 11.838 18.688 1.00 54.94 86 GLY A N 1
ATOM 682 C CA . GLY A 1 86 ? -27.288 12.314 19.554 1.00 54.94 86 GLY A CA 1
ATOM 683 C C . GLY A 1 86 ? -26.738 12.509 20.961 1.00 54.94 86 GLY A C 1
ATOM 684 O O . GLY A 1 86 ? -26.367 11.543 21.621 1.00 54.94 86 GLY A O 1
ATOM 685 N N . LEU A 1 87 ? -26.715 13.755 21.431 1.00 48.44 87 LEU A N 1
ATOM 686 C CA . LEU A 1 87 ? -26.718 14.052 22.857 1.00 48.44 87 LEU A CA 1
ATOM 687 C C . LEU A 1 87 ? -27.953 13.366 23.456 1.00 48.44 87 LEU A C 1
ATOM 689 O O . LEU A 1 87 ? -29.064 13.871 23.310 1.00 48.44 87 LEU A O 1
ATOM 693 N N . ASN A 1 88 ? -27.763 12.229 24.126 1.00 48.91 88 ASN A N 1
ATOM 694 C CA . ASN A 1 88 ? -28.722 11.757 25.118 1.00 48.91 88 ASN A CA 1
ATOM 695 C C . ASN A 1 88 ? -28.682 12.758 26.271 1.00 48.91 88 ASN A C 1
ATOM 697 O O . ASN A 1 88 ? -27.889 12.631 27.201 1.00 48.91 88 ASN A O 1
ATOM 701 N N . ASN A 1 89 ? -29.491 13.799 26.145 1.00 47.53 89 ASN A N 1
ATOM 702 C CA . ASN A 1 89 ? -29.747 14.768 27.188 1.00 47.53 89 ASN A CA 1
ATOM 703 C C . ASN A 1 89 ? -31.261 14.814 27.373 1.00 47.53 89 ASN A C 1
ATOM 705 O O . ASN A 1 89 ? -31.906 15.782 26.988 1.00 47.53 89 ASN A O 1
ATOM 709 N N . ASP A 1 90 ? -31.809 13.734 27.925 1.00 45.03 90 ASP A N 1
ATOM 710 C CA . ASP A 1 90 ? -33.149 13.750 28.492 1.00 45.03 90 ASP A CA 1
ATOM 711 C C . ASP A 1 90 ? -33.012 13.571 30.004 1.00 45.03 90 ASP A C 1
ATOM 713 O O . ASP A 1 90 ? -32.534 12.549 30.506 1.00 45.03 90 ASP A O 1
ATOM 717 N N . ALA A 1 91 ? -33.335 14.679 30.669 1.00 42.44 91 ALA A N 1
ATOM 718 C CA . ALA A 1 91 ? -33.507 14.867 32.099 1.00 42.44 91 ALA A CA 1
ATOM 719 C C . ALA A 1 91 ? -34.759 14.153 32.631 1.00 42.44 91 ALA A C 1
ATOM 721 O O . ALA A 1 91 ? -35.680 13.877 31.828 1.00 42.44 91 ALA A O 1
#

Mean predicted aligned error: 8.34 Å

Foldseek 3Di:
DPDADPVQLVVLVVQLVVLVVCLVPDPDDDNCPSVVVNVVSVVSNVVRQVNCCVVVVDPDDPVRVVVVVVCVVCVPDDVPDDDDDDDPPDD